Protein AF-A0A2K5YJU0-F1 (afdb_monomer)

Foldseek 3Di:
DDDDDDDPPPPPPPDDDPVVVLVVLLVLQVVLLVPQPLPDPDPVSNVVSLVSNLVSLVPDDLVCLLVSLVPDDLVSLLQLLLSLVVCVVPPDPPSVVSSVSNVVNSCVVNPVVSVVCNVPDPTGD

Structure (mmCIF, N/CA/C/O backbone):
data_AF-A0A2K5YJU0-F1
#
_entry.id   AF-A0A2K5YJU0-F1
#
loop_
_atom_site.group_PDB
_atom_site.id
_atom_site.type_symbol
_atom_site.label_atom_id
_atom_site.label_alt_id
_atom_site.label_comp_id
_atom_site.label_asym_id
_atom_site.label_entity_id
_atom_site.label_seq_id
_atom_site.pdbx_PDB_ins_code
_atom_site.Cartn_x
_atom_site.Cartn_y
_atom_site.Cartn_z
_atom_site.occupancy
_atom_site.B_iso_or_equiv
_atom_site.auth_seq_id
_atom_site.auth_comp_id
_atom_site.auth_asym_id
_atom_site.auth_atom_id
_atom_site.pdbx_PDB_model_num
ATOM 1 N N . PRO A 1 1 ? -37.685 56.345 -7.914 1.00 42.97 1 PRO A N 1
ATOM 2 C CA . PRO A 1 1 ? -38.403 55.045 -7.894 1.00 42.97 1 PRO A CA 1
ATOM 3 C C . PRO A 1 1 ? -37.484 53.935 -8.419 1.00 42.97 1 PRO A C 1
ATOM 5 O O . PRO A 1 1 ? -36.929 54.055 -9.503 1.00 42.97 1 PRO A O 1
ATOM 8 N N . SER A 1 2 ? -37.226 52.955 -7.561 1.00 41.28 2 SER A N 1
ATOM 9 C CA . SER A 1 2 ? -36.123 51.989 -7.572 1.00 41.28 2 SER A CA 1
ATOM 10 C C . SER A 1 2 ? -36.158 50.954 -8.703 1.00 41.28 2 SER A C 1
ATOM 12 O O . SER A 1 2 ? -37.169 50.282 -8.886 1.00 41.28 2 SER A O 1
ATOM 14 N N . LEU A 1 3 ? -35.014 50.738 -9.359 1.00 48.12 3 LEU A N 1
ATOM 15 C CA . LEU A 1 3 ? -34.723 49.520 -10.121 1.00 48.12 3 LEU A CA 1
ATOM 16 C C . LEU A 1 3 ? -34.148 48.469 -9.160 1.00 48.12 3 LEU A C 1
ATOM 18 O O . LEU A 1 3 ? -33.070 48.661 -8.600 1.00 48.12 3 LEU A O 1
ATOM 22 N N . SER A 1 4 ? -34.873 47.374 -8.944 1.00 52.28 4 SER A N 1
ATOM 23 C CA . SER A 1 4 ? -34.372 46.204 -8.214 1.00 52.28 4 SER A CA 1
ATOM 24 C C . SER A 1 4 ? -33.471 45.366 -9.130 1.00 52.28 4 SER A C 1
ATOM 26 O O . SER A 1 4 ? -33.920 44.987 -10.212 1.00 52.28 4 SER A O 1
ATOM 28 N N . PRO A 1 5 ? -32.234 45.022 -8.735 1.00 56.88 5 PRO A N 1
ATOM 29 C CA . PRO A 1 5 ? -31.439 44.068 -9.490 1.00 56.88 5 PRO A CA 1
ATOM 30 C C . PRO A 1 5 ? -31.869 42.634 -9.157 1.00 56.88 5 PRO A C 1
ATOM 32 O O . PRO A 1 5 ? -32.088 42.273 -7.998 1.00 56.88 5 PRO A O 1
ATOM 35 N N . TYR A 1 6 ? -31.985 41.818 -10.203 1.00 40.19 6 TYR A N 1
ATOM 36 C CA . TYR A 1 6 ? -32.174 40.374 -10.131 1.00 40.19 6 TYR A CA 1
ATOM 37 C C . TYR A 1 6 ? -31.146 39.746 -9.180 1.00 40.19 6 TYR A C 1
ATOM 39 O O . TYR A 1 6 ? -29.935 39.827 -9.388 1.00 40.19 6 TYR A O 1
ATOM 47 N N . ARG A 1 7 ? -31.647 39.088 -8.133 1.00 47.09 7 ARG A N 1
ATOM 48 C CA . ARG A 1 7 ? -30.871 38.242 -7.228 1.00 47.09 7 ARG A CA 1
ATOM 49 C C . ARG A 1 7 ? -30.421 37.010 -8.011 1.00 47.09 7 ARG A C 1
ATOM 51 O O . ARG A 1 7 ? -31.185 36.063 -8.171 1.00 47.09 7 ARG A O 1
ATOM 58 N N . GLN A 1 8 ? -29.196 37.034 -8.526 1.00 49.66 8 GLN A N 1
ATOM 59 C CA . GLN A 1 8 ? -28.579 35.863 -9.134 1.00 49.66 8 GLN A CA 1
ATOM 60 C C . GLN A 1 8 ? -28.302 34.844 -8.024 1.00 49.66 8 GLN A C 1
ATOM 62 O O . GLN A 1 8 ? -27.398 35.012 -7.205 1.00 49.66 8 GLN A O 1
ATOM 67 N N . GLY A 1 9 ? -29.154 33.822 -7.943 1.00 45.09 9 GLY A N 1
ATOM 68 C CA . GLY A 1 9 ? -28.946 32.671 -7.079 1.00 45.09 9 GLY A CA 1
ATOM 69 C C . GLY A 1 9 ? -27.685 31.944 -7.523 1.00 45.09 9 GLY A C 1
ATOM 70 O O . GLY A 1 9 ? -27.700 31.203 -8.500 1.00 45.09 9 GLY A O 1
ATOM 71 N N . SER A 1 10 ? -26.580 32.182 -6.821 1.00 47.22 10 SER A N 1
ATOM 72 C CA . SER A 1 10 ? -25.417 31.308 -6.871 1.00 47.22 10 SER A CA 1
ATOM 73 C C . SER A 1 10 ? -25.834 29.998 -6.209 1.00 47.22 10 SER A C 1
ATOM 75 O O . SER A 1 10 ? -25.856 29.892 -4.981 1.00 47.22 10 SER A O 1
ATOM 77 N N . SER A 1 11 ? -26.249 29.029 -7.026 1.00 48.44 11 SER A N 1
ATOM 78 C CA . SER A 1 11 ? -26.407 27.639 -6.611 1.00 48.44 11 SER A CA 1
ATOM 79 C C . SER A 1 11 ? -25.031 27.129 -6.197 1.00 48.44 11 SER A C 1
ATOM 81 O O . SER A 1 11 ? -24.277 26.603 -7.010 1.00 48.44 11 SER A O 1
ATOM 83 N N . ARG A 1 12 ? -24.665 27.350 -4.931 1.00 57.41 12 ARG A N 1
ATOM 84 C CA . ARG A 1 12 ? -23.613 26.575 -4.283 1.00 57.41 12 ARG A CA 1
ATOM 85 C C . ARG A 1 12 ? -24.123 25.145 -4.260 1.00 57.41 12 ARG A C 1
ATOM 87 O O . ARG A 1 12 ? -25.052 24.840 -3.516 1.00 57.41 12 ARG A O 1
ATOM 94 N N . GLU A 1 13 ? -23.563 24.318 -5.132 1.00 58.22 13 GLU A N 1
ATOM 95 C CA . GLU A 1 13 ? -23.724 22.872 -5.073 1.00 58.22 13 GLU A CA 1
ATOM 96 C C . GLU A 1 13 ? -23.477 22.440 -3.616 1.00 58.22 13 GLU A C 1
ATOM 98 O O . GLU A 1 13 ? -22.488 22.890 -3.016 1.00 58.22 13 GLU A O 1
ATOM 103 N N . PRO A 1 14 ? -24.410 21.706 -2.981 1.00 62.03 14 PRO A N 1
ATOM 104 C CA . PRO A 1 14 ? -24.233 21.310 -1.595 1.00 62.03 14 PRO A CA 1
ATOM 105 C C . PRO A 1 14 ? -22.938 20.505 -1.493 1.00 62.03 14 PRO A C 1
ATOM 107 O O . PRO A 1 14 ? -22.686 19.621 -2.308 1.00 62.03 14 PRO A O 1
ATOM 110 N N . ALA A 1 15 ? -22.093 20.846 -0.517 1.00 63.97 15 ALA A N 1
ATOM 111 C CA . ALA A 1 15 ? -20.877 20.085 -0.271 1.00 63.97 15 ALA A CA 1
ATOM 112 C C . ALA A 1 15 ? -21.256 18.605 -0.064 1.00 63.97 15 ALA A C 1
ATOM 114 O O . ALA A 1 15 ? -22.246 18.345 0.631 1.00 63.97 15 ALA A O 1
ATOM 115 N N . PRO A 1 16 ? -20.507 17.659 -0.656 1.00 66.06 16 PRO A N 1
ATOM 116 C CA . PRO A 1 16 ? -20.863 16.247 -0.629 1.00 66.06 16 PRO A CA 1
ATOM 117 C C . PRO A 1 16 ? -21.053 15.762 0.808 1.00 66.06 16 PRO A C 1
ATOM 119 O O . PRO A 1 16 ? -20.299 16.133 1.718 1.00 66.06 16 PRO A O 1
ATOM 122 N N . GLY A 1 17 ? -22.073 14.932 1.015 1.00 69.81 17 GLY A N 1
ATOM 123 C CA . GLY A 1 17 ? -22.374 14.373 2.326 1.00 69.81 17 GLY A CA 1
ATOM 124 C C . GLY A 1 17 ? -21.248 13.451 2.826 1.00 69.81 17 GLY A C 1
ATOM 125 O O . GLY A 1 17 ? -20.457 12.938 2.031 1.00 69.81 17 GLY A O 1
ATOM 126 N N . PRO A 1 18 ? -21.178 13.150 4.137 1.00 61.75 18 PRO A N 1
ATOM 127 C CA . PRO A 1 18 ? -20.114 12.314 4.709 1.00 61.75 18 PRO A CA 1
ATOM 128 C C . PRO A 1 18 ? -19.959 10.932 4.049 1.00 61.75 18 PRO A C 1
ATOM 130 O O . PRO A 1 18 ? -18.855 10.396 3.985 1.00 61.75 18 PRO A O 1
ATOM 133 N N . VAL A 1 19 ? -21.059 10.357 3.553 1.00 61.53 19 VAL A N 1
ATOM 134 C CA . VAL A 1 19 ? -21.091 9.063 2.849 1.00 61.53 19 VAL A CA 1
ATOM 135 C C . VAL A 1 19 ? -20.569 9.151 1.413 1.00 61.53 19 VAL A C 1
ATOM 137 O O . VAL A 1 19 ? -19.891 8.229 0.964 1.00 61.53 19 VAL A O 1
ATOM 140 N N . GLU A 1 20 ? -20.825 10.256 0.713 1.00 64.62 20 GLU A N 1
ATOM 141 C CA . GLU A 1 20 ? -20.338 10.493 -0.654 1.00 64.62 20 GLU A CA 1
ATOM 142 C C . GLU A 1 20 ? -18.829 10.753 -0.640 1.00 64.62 20 GLU A C 1
ATOM 144 O O . GLU A 1 20 ? -18.073 10.068 -1.329 1.00 64.62 20 GLU A O 1
ATOM 149 N N . ALA A 1 21 ? -18.373 11.622 0.270 1.00 65.00 21 ALA A N 1
ATOM 150 C CA . ALA A 1 21 ? -16.952 11.901 0.473 1.00 65.00 21 ALA A CA 1
ATOM 151 C C . ALA A 1 21 ? -16.144 10.633 0.827 1.00 65.00 21 ALA A C 1
ATOM 153 O O . ALA A 1 21 ? -14.992 10.474 0.417 1.00 65.00 21 ALA A O 1
ATOM 154 N N . ARG A 1 22 ? -16.761 9.698 1.560 1.00 64.81 22 ARG A N 1
ATOM 155 C CA . ARG A 1 22 ? -16.170 8.397 1.898 1.00 64.81 22 ARG A CA 1
ATOM 156 C C . ARG A 1 22 ? -16.037 7.478 0.683 1.00 64.81 22 ARG A C 1
ATOM 158 O O . ARG A 1 22 ? -14.996 6.844 0.505 1.00 64.81 22 ARG A O 1
ATOM 165 N N . GLY A 1 23 ? -17.073 7.413 -0.155 1.00 75.88 23 GLY A N 1
ATOM 166 C CA . GLY A 1 23 ? -17.036 6.664 -1.413 1.00 75.88 23 GLY A CA 1
ATOM 167 C C . GLY A 1 23 ? -15.941 7.176 -2.349 1.00 75.88 23 GLY A C 1
ATOM 168 O O . GLY A 1 23 ? -15.216 6.381 -2.952 1.00 75.88 23 GLY A O 1
ATOM 169 N N . ASP A 1 24 ? -15.751 8.491 -2.401 1.00 85.25 24 ASP A N 1
ATOM 170 C CA . ASP A 1 24 ? -14.726 9.115 -3.235 1.00 85.25 24 ASP A CA 1
ATOM 171 C C . ASP A 1 24 ? -13.303 8.822 -2.753 1.00 85.25 24 ASP A C 1
ATOM 173 O O . ASP A 1 24 ? -12.423 8.548 -3.574 1.00 85.25 24 ASP A O 1
ATOM 177 N N . MET A 1 25 ? -13.075 8.779 -1.436 1.00 89.88 25 MET A N 1
ATOM 178 C CA . MET A 1 25 ? -11.761 8.446 -0.876 1.00 89.88 25 MET A CA 1
ATOM 179 C C . MET A 1 25 ? -11.342 7.001 -1.198 1.00 89.88 25 MET A C 1
ATOM 181 O O . MET A 1 25 ? -10.212 6.755 -1.631 1.00 89.88 25 MET A O 1
ATOM 185 N N . LEU A 1 26 ? -12.262 6.039 -1.069 1.00 92.38 26 LEU A N 1
ATOM 186 C CA . LEU A 1 26 ? -11.991 4.640 -1.416 1.00 92.38 26 LEU A CA 1
ATOM 187 C C . LEU A 1 26 ? -11.745 4.465 -2.925 1.00 92.38 26 LEU A C 1
ATOM 189 O O . LEU A 1 26 ? -10.852 3.721 -3.339 1.00 92.38 26 LEU A O 1
ATOM 193 N N . ARG A 1 27 ? -12.481 5.195 -3.770 1.00 92.69 27 ARG A N 1
ATOM 194 C CA . ARG A 1 27 ? -12.245 5.212 -5.224 1.00 92.69 27 ARG A CA 1
ATOM 195 C C . ARG A 1 27 ? -10.882 5.808 -5.569 1.00 92.69 27 ARG A C 1
ATOM 197 O O . ARG A 1 27 ? -10.176 5.241 -6.404 1.00 92.69 27 ARG A O 1
ATOM 204 N N . ALA A 1 28 ? -10.494 6.904 -4.917 1.00 92.94 28 ALA A N 1
ATOM 205 C CA . ALA A 1 28 ? -9.181 7.521 -5.092 1.00 92.94 28 ALA A CA 1
ATOM 206 C C . ALA A 1 28 ? -8.052 6.556 -4.705 1.00 92.94 28 ALA A C 1
ATOM 208 O O . ALA A 1 28 ? -7.067 6.444 -5.434 1.00 92.94 28 ALA A O 1
ATOM 209 N N . PHE A 1 29 ? -8.226 5.800 -3.619 1.00 95.62 29 PHE A N 1
ATOM 210 C CA . PHE A 1 29 ? -7.299 4.750 -3.198 1.00 95.62 29 PHE A CA 1
ATOM 211 C C . PHE A 1 29 ? -7.116 3.659 -4.256 1.00 95.62 29 PHE A C 1
ATOM 213 O O . PHE A 1 29 ? -5.988 3.402 -4.690 1.00 95.62 29 PHE A O 1
ATOM 220 N N . HIS A 1 30 ? -8.210 3.078 -4.753 1.00 94.88 30 HIS A N 1
ATOM 221 C CA . HIS A 1 30 ? -8.130 2.073 -5.816 1.00 94.88 30 HIS A CA 1
ATOM 222 C C . HIS A 1 30 ? -7.512 2.633 -7.105 1.00 94.88 30 HIS A C 1
ATOM 224 O O . HIS A 1 30 ? -6.695 1.964 -7.742 1.00 94.88 30 HIS A O 1
ATOM 230 N N . ALA A 1 31 ? -7.859 3.864 -7.486 1.00 93.75 31 ALA A N 1
ATOM 231 C CA . ALA A 1 31 ? -7.304 4.513 -8.670 1.00 93.75 31 ALA A CA 1
ATOM 232 C C . ALA A 1 31 ? -5.798 4.791 -8.533 1.00 93.75 31 ALA A C 1
ATOM 234 O O . ALA A 1 31 ? -5.051 4.600 -9.496 1.00 93.75 31 ALA A O 1
ATOM 235 N N . ALA A 1 32 ? -5.342 5.207 -7.348 1.00 93.69 32 ALA A N 1
ATOM 236 C CA . ALA A 1 32 ? -3.935 5.484 -7.081 1.00 93.69 32 ALA A CA 1
ATOM 237 C C . ALA A 1 32 ? -3.076 4.213 -7.181 1.00 93.69 32 ALA A C 1
ATOM 239 O O . ALA A 1 32 ? -2.007 4.243 -7.790 1.00 93.69 32 ALA A O 1
ATOM 240 N N . LEU A 1 33 ? -3.566 3.082 -6.657 1.00 93.56 33 LEU A N 1
ATOM 241 C CA . LEU A 1 33 ? -2.855 1.803 -6.740 1.00 93.56 33 LEU A CA 1
ATOM 242 C C . LEU A 1 33 ? -2.897 1.196 -8.152 1.00 93.56 33 LEU A C 1
ATOM 244 O O . LEU A 1 33 ? -1.869 0.739 -8.652 1.00 93.56 33 LEU A O 1
ATOM 248 N N . ARG A 1 34 ? -4.045 1.231 -8.842 1.00 89.38 34 ARG A N 1
ATOM 249 C CA . ARG A 1 34 ? -4.194 0.637 -10.187 1.00 89.38 34 ARG A CA 1
ATOM 250 C C . ARG A 1 34 ? -3.278 1.280 -11.234 1.00 89.38 34 ARG A C 1
ATOM 252 O O . ARG A 1 34 ? -2.810 0.591 -12.135 1.00 89.38 34 ARG A O 1
ATOM 259 N N . ASN A 1 35 ? -3.012 2.578 -11.110 1.00 80.50 35 ASN A N 1
ATOM 260 C CA . ASN A 1 35 ? -2.190 3.335 -12.057 1.00 80.50 35 ASN A CA 1
ATOM 261 C C . ASN A 1 35 ? -0.693 3.361 -11.683 1.00 80.50 35 ASN A C 1
ATOM 263 O O . ASN A 1 35 ? 0.053 4.214 -12.168 1.00 80.50 35 ASN A O 1
ATOM 267 N N . SER A 1 36 ? -0.241 2.448 -10.816 1.00 85.56 36 SER A N 1
ATOM 268 C CA . SER A 1 36 ? 1.149 2.400 -10.361 1.00 85.56 36 SER A CA 1
ATOM 269 C C . SER A 1 36 ? 2.133 2.093 -11.507 1.00 85.56 36 SER A C 1
ATOM 271 O O . SER A 1 36 ? 2.007 1.068 -12.185 1.00 85.56 36 SER A O 1
ATOM 273 N N . PRO A 1 37 ? 3.166 2.928 -11.726 1.00 86.69 37 PRO A N 1
ATOM 274 C CA . PRO A 1 37 ? 4.079 2.794 -12.855 1.00 86.69 37 PRO A CA 1
ATOM 275 C C . PRO A 1 37 ? 5.234 1.811 -12.569 1.00 86.69 37 PRO A C 1
ATOM 277 O O . PRO A 1 37 ? 6.406 2.141 -12.747 1.00 86.69 37 PRO A O 1
ATOM 280 N N . VAL A 1 38 ? 4.939 0.571 -12.166 1.00 80.88 38 VAL A N 1
ATOM 281 C CA . VAL A 1 38 ? 5.962 -0.444 -11.805 1.00 80.88 38 VAL A CA 1
ATOM 282 C C . VAL A 1 38 ? 6.940 -0.805 -12.935 1.00 80.88 38 VAL A C 1
ATOM 284 O O . VAL A 1 38 ? 8.058 -1.247 -12.671 1.00 80.88 38 VAL A O 1
ATOM 287 N N . ASN A 1 39 ? 6.558 -0.592 -14.198 1.00 84.00 39 ASN A N 1
ATOM 288 C CA . ASN A 1 39 ? 7.373 -0.951 -15.365 1.00 84.00 39 ASN A CA 1
ATOM 289 C C . ASN A 1 39 ? 8.149 0.221 -15.987 1.00 84.00 39 ASN A C 1
ATOM 291 O O . ASN A 1 39 ? 8.943 -0.006 -16.901 1.00 84.00 39 ASN A O 1
ATOM 295 N N . THR A 1 40 ? 7.958 1.459 -15.516 1.00 87.56 40 THR A N 1
ATOM 296 C CA . THR A 1 40 ? 8.703 2.602 -16.061 1.00 87.56 40 THR A CA 1
ATOM 297 C C . THR A 1 40 ? 10.106 2.696 -15.465 1.00 87.56 40 THR A C 1
ATOM 299 O O . THR A 1 40 ? 10.324 2.395 -14.291 1.00 87.56 40 THR A O 1
ATOM 302 N N . LYS A 1 41 ? 11.066 3.166 -16.268 1.00 87.88 41 LYS A N 1
ATOM 303 C CA . LYS A 1 41 ? 12.391 3.597 -15.788 1.00 87.88 41 LYS A CA 1
ATOM 304 C C . LYS A 1 41 ? 12.423 5.088 -15.429 1.00 87.88 41 LYS A C 1
ATOM 306 O O . LYS A 1 41 ? 13.417 5.559 -14.892 1.00 87.88 41 LYS A O 1
ATOM 311 N N . ASN A 1 42 ? 11.360 5.834 -15.736 1.00 92.56 42 ASN A N 1
ATOM 312 C CA . ASN A 1 42 ? 11.297 7.266 -15.471 1.00 92.56 42 ASN A CA 1
ATOM 313 C C . ASN A 1 42 ? 11.063 7.529 -13.975 1.00 92.56 42 ASN A C 1
ATOM 315 O O . ASN A 1 42 ? 9.963 7.318 -13.460 1.00 92.56 42 ASN A O 1
ATOM 319 N N . GLN A 1 43 ? 12.099 8.025 -13.300 1.00 90.88 43 GLN A N 1
ATOM 320 C CA . GLN A 1 43 ? 12.072 8.296 -11.866 1.00 90.88 43 GLN A CA 1
ATOM 321 C C . GLN A 1 43 ? 11.044 9.372 -11.483 1.00 90.88 43 GLN A C 1
ATOM 323 O O . GLN A 1 43 ? 10.330 9.202 -10.500 1.00 90.88 43 GLN A O 1
ATOM 328 N N . ALA A 1 44 ? 10.879 10.420 -12.295 1.00 93.06 44 ALA A N 1
ATOM 329 C CA . ALA A 1 44 ? 9.920 11.491 -12.017 1.00 93.06 44 ALA A CA 1
ATOM 330 C C . ALA A 1 44 ? 8.463 10.991 -12.039 1.00 93.06 44 ALA A C 1
ATOM 332 O O . ALA A 1 44 ? 7.619 11.461 -11.276 1.00 93.06 44 ALA A O 1
ATOM 333 N N . VAL A 1 45 ? 8.154 10.008 -12.893 1.00 92.44 45 VAL A N 1
ATOM 334 C CA . VAL A 1 45 ? 6.821 9.384 -12.941 1.00 92.44 45 VAL A CA 1
ATOM 335 C C . VAL A 1 45 ? 6.571 8.535 -11.692 1.00 92.44 45 VAL A C 1
ATOM 337 O O . VAL A 1 45 ? 5.476 8.594 -11.131 1.00 92.44 45 VAL A O 1
ATOM 340 N N . LYS A 1 46 ? 7.584 7.796 -11.223 1.00 91.38 46 LYS A N 1
ATOM 341 C CA . LYS A 1 46 ? 7.510 7.033 -9.969 1.00 91.38 46 LYS A CA 1
ATOM 342 C C . LYS A 1 46 ? 7.291 7.941 -8.768 1.00 91.38 46 LYS A C 1
ATOM 344 O O . LYS A 1 46 ? 6.358 7.720 -8.006 1.00 91.38 46 LYS A O 1
ATOM 349 N N . GLU A 1 47 ? 8.082 9.002 -8.647 1.00 92.00 47 GLU A N 1
ATOM 350 C CA . GLU A 1 47 ? 7.968 9.971 -7.552 1.00 92.00 47 GLU A CA 1
ATOM 351 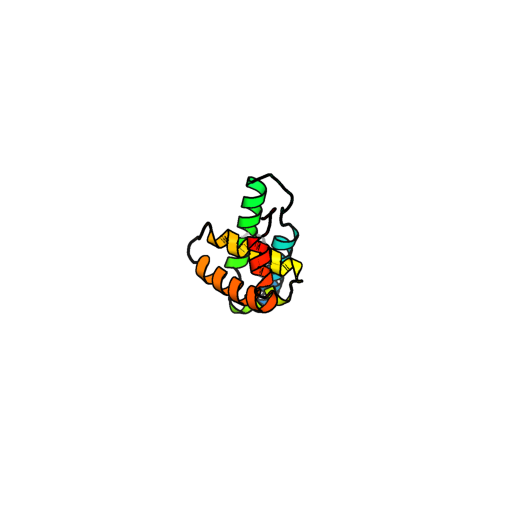C C . GLU A 1 47 ? 6.601 10.654 -7.529 1.00 92.00 47 GLU A C 1
ATOM 353 O O . GLU A 1 47 ? 5.990 10.787 -6.468 1.00 92.00 47 GLU A O 1
ATOM 358 N N . ARG A 1 48 ? 6.059 11.014 -8.699 1.00 91.69 48 ARG A N 1
ATOM 359 C CA . ARG A 1 48 ? 4.703 11.566 -8.790 1.00 91.69 48 ARG A CA 1
ATOM 360 C C . ARG A 1 48 ? 3.651 10.564 -8.312 1.00 91.69 48 ARG A C 1
ATOM 362 O O . ARG A 1 48 ? 2.771 10.939 -7.542 1.00 91.69 48 ARG A O 1
ATOM 369 N N . ALA A 1 49 ? 3.739 9.305 -8.742 1.00 92.00 49 ALA A N 1
ATOM 370 C CA . ALA A 1 49 ? 2.810 8.263 -8.309 1.00 92.00 49 ALA A CA 1
ATOM 371 C C . ALA A 1 49 ? 2.912 8.000 -6.798 1.00 92.00 49 ALA A C 1
ATOM 373 O O . ALA A 1 49 ? 1.889 7.899 -6.126 1.00 92.00 49 ALA A O 1
ATOM 374 N N . GLN A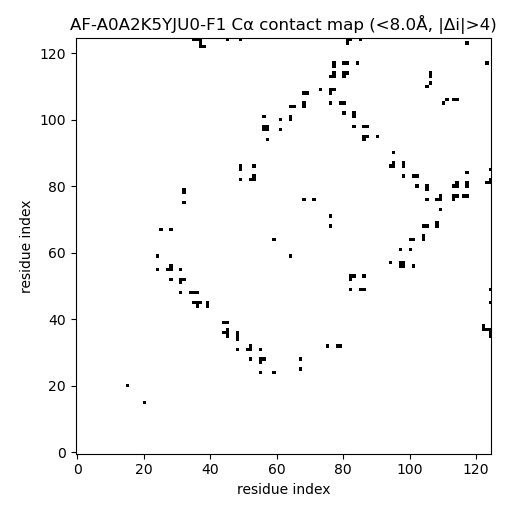 1 50 ? 4.131 7.961 -6.254 1.00 92.31 50 GLN A N 1
ATOM 375 C CA . GLN A 1 50 ? 4.381 7.846 -4.816 1.00 92.31 50 GLN A CA 1
ATOM 376 C C . GLN A 1 50 ? 3.732 8.997 -4.044 1.00 92.31 50 GLN A C 1
ATOM 378 O O . GLN A 1 50 ? 3.027 8.744 -3.071 1.00 92.31 50 GLN A O 1
ATOM 383 N N . GLY A 1 51 ? 3.898 10.240 -4.507 1.00 92.44 51 GLY A N 1
ATOM 384 C CA . GLY A 1 51 ? 3.275 11.408 -3.883 1.00 92.44 51 GLY A CA 1
ATOM 385 C C . GLY A 1 51 ? 1.746 11.336 -3.874 1.00 92.44 51 GLY A C 1
ATOM 386 O O . GLY A 1 51 ? 1.121 11.660 -2.866 1.00 92.44 51 GLY A O 1
ATOM 387 N N . VAL A 1 52 ? 1.135 10.859 -4.964 1.00 93.62 52 VAL A N 1
ATOM 388 C CA . VAL A 1 52 ? -0.322 10.658 -5.034 1.00 93.62 52 VAL A CA 1
ATOM 389 C C . VAL A 1 52 ? -0.777 9.578 -4.05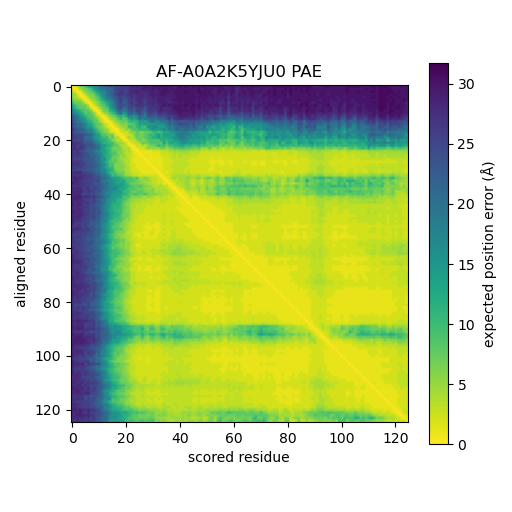5 1.00 93.62 52 VAL A C 1
ATOM 391 O O . VAL A 1 52 ? -1.699 9.827 -3.281 1.00 93.62 52 VAL A O 1
ATOM 394 N N . VAL A 1 53 ? -0.131 8.407 -4.051 1.00 94.50 53 VAL A N 1
ATOM 395 C CA . VAL A 1 53 ? -0.500 7.308 -3.145 1.00 94.50 53 VAL A CA 1
ATOM 396 C C . VAL A 1 53 ? -0.333 7.739 -1.693 1.00 94.50 53 VAL A C 1
ATOM 398 O O . VAL A 1 53 ? -1.278 7.609 -0.923 1.00 94.50 53 VAL A O 1
ATOM 401 N N . LEU A 1 54 ? 0.812 8.317 -1.325 1.00 93.69 54 LEU A N 1
ATOM 402 C CA . LEU A 1 54 ? 1.071 8.741 0.049 1.00 93.69 54 LEU A CA 1
ATOM 403 C C . LEU A 1 54 ? 0.056 9.793 0.506 1.00 93.69 54 LEU A C 1
ATOM 405 O O . LEU A 1 54 ? -0.507 9.649 1.586 1.00 93.69 54 LEU A O 1
ATOM 409 N N . LYS A 1 55 ? -0.264 10.777 -0.345 1.00 92.81 55 LYS A N 1
ATOM 410 C CA . LYS A 1 55 ? -1.317 11.760 -0.059 1.00 92.81 55 LYS A CA 1
ATOM 411 C C . LYS A 1 55 ? -2.663 11.089 0.202 1.00 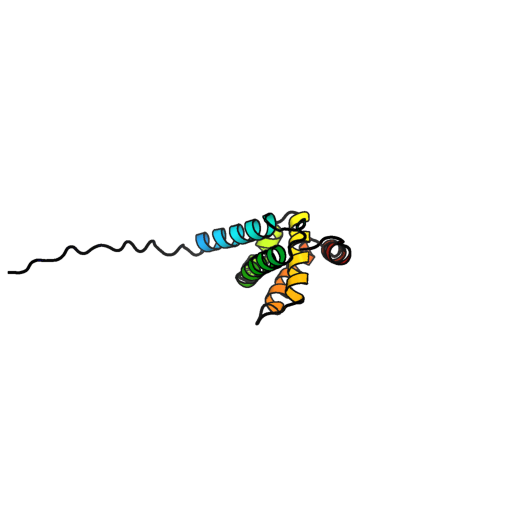92.81 55 LYS A C 1
ATOM 413 O O . LYS A 1 55 ? -3.386 11.527 1.091 1.00 92.81 55 LYS A O 1
ATOM 418 N N . VAL A 1 56 ? -3.026 10.061 -0.563 1.00 94.56 56 VAL A N 1
ATOM 419 C CA . VAL A 1 56 ? -4.261 9.315 -0.302 1.00 94.56 56 VAL A CA 1
ATOM 420 C C . VAL A 1 56 ? -4.169 8.619 1.056 1.00 94.56 56 VAL A C 1
ATOM 422 O O . VAL A 1 56 ? -5.024 8.866 1.898 1.00 94.56 56 VAL A O 1
ATOM 425 N N . LEU A 1 57 ? -3.107 7.848 1.319 1.00 94.94 57 LEU A N 1
ATOM 426 C CA . LEU A 1 57 ? -2.936 7.108 2.578 1.00 94.94 57 LEU A CA 1
ATOM 427 C C . LEU A 1 57 ? -2.998 8.012 3.819 1.00 94.94 57 LEU A C 1
ATOM 429 O O . LEU A 1 57 ? -3.609 7.630 4.815 1.00 94.94 57 LEU A O 1
ATOM 433 N N . THR A 1 58 ? -2.406 9.208 3.769 1.00 93.38 58 THR A N 1
ATOM 434 C CA . THR A 1 58 ? -2.409 10.142 4.906 1.00 93.38 58 THR A CA 1
ATOM 435 C C . THR A 1 58 ? -3.738 10.871 5.112 1.00 93.38 58 THR A C 1
ATOM 437 O O . THR A 1 58 ? -3.941 11.441 6.177 1.00 93.38 58 THR A O 1
ATOM 440 N N . ASN A 1 59 ? -4.636 10.882 4.119 1.00 92.69 59 ASN A N 1
ATOM 441 C CA . ASN A 1 59 ? -5.967 11.498 4.234 1.00 92.69 59 ASN A CA 1
ATOM 442 C C . ASN A 1 59 ? -7.054 10.518 4.705 1.00 92.69 59 ASN A C 1
ATOM 444 O O . ASN A 1 59 ? -8.184 10.938 4.957 1.00 92.69 59 ASN A O 1
ATOM 448 N N . PHE A 1 60 ? -6.741 9.227 4.828 1.00 93.62 60 PHE A N 1
ATOM 449 C CA . PHE A 1 60 ? -7.670 8.257 5.400 1.00 93.62 60 PHE A CA 1
ATOM 450 C C . PHE A 1 60 ? -7.830 8.460 6.903 1.00 93.62 60 PHE A C 1
ATOM 452 O O . PHE A 1 60 ? -6.862 8.686 7.631 1.00 93.62 60 PHE A O 1
ATOM 459 N N . LYS A 1 61 ? -9.058 8.277 7.390 1.00 92.31 61 LYS A N 1
ATOM 460 C CA . LYS A 1 61 ? -9.300 8.111 8.824 1.00 92.31 61 LYS A CA 1
ATOM 461 C C . LYS A 1 61 ? -8.840 6.721 9.245 1.00 92.31 61 LYS A C 1
ATOM 463 O O . LYS A 1 61 ? -9.109 5.748 8.541 1.00 92.31 61 LYS A O 1
ATOM 468 N N . SER A 1 62 ? -8.246 6.597 10.431 1.00 92.81 62 SER A N 1
ATOM 469 C CA . SER A 1 62 ? -7.782 5.302 10.953 1.00 92.81 62 SER A CA 1
ATOM 470 C C . SER A 1 62 ? -8.886 4.235 10.981 1.00 92.81 62 SER A C 1
ATOM 472 O O . SER A 1 62 ? -8.613 3.070 10.715 1.00 92.81 62 SER A O 1
ATOM 474 N N . SER A 1 63 ? -10.144 4.631 11.218 1.00 93.50 63 SER A N 1
ATOM 475 C CA . SER A 1 63 ? -11.312 3.736 11.219 1.00 93.50 63 SER A CA 1
ATOM 476 C C . SER A 1 63 ? -11.698 3.184 9.839 1.00 93.50 63 SER A C 1
ATOM 478 O O . SER A 1 63 ? -12.531 2.290 9.753 1.00 93.50 63 SER A O 1
ATOM 480 N N . GLU A 1 64 ? -11.149 3.728 8.753 1.00 93.94 64 GLU A N 1
ATOM 481 C CA . GLU A 1 64 ? -11.479 3.344 7.372 1.00 93.94 64 GLU A CA 1
ATOM 482 C C . GLU A 1 64 ? -10.371 2.516 6.710 1.00 93.94 64 GLU A C 1
ATOM 484 O O . GLU A 1 64 ? -10.618 1.865 5.694 1.00 93.94 64 GLU A O 1
ATOM 489 N N . ILE A 1 65 ? -9.170 2.505 7.302 1.00 96.69 65 ILE A N 1
ATOM 490 C CA . ILE A 1 65 ? -7.992 1.801 6.781 1.00 96.69 65 ILE A CA 1
ATOM 491 C C . ILE A 1 65 ? -8.278 0.308 6.621 1.00 96.69 65 ILE A C 1
ATOM 493 O O . ILE A 1 65 ? -8.011 -0.262 5.567 1.00 96.69 65 ILE A O 1
ATOM 497 N N . GLU A 1 66 ? -8.843 -0.332 7.645 1.00 96.19 66 GLU A N 1
ATOM 498 C CA . GLU A 1 66 ? -9.083 -1.776 7.629 1.00 96.19 66 GLU A CA 1
ATOM 499 C C . GLU A 1 66 ? -9.992 -2.195 6.467 1.00 96.19 66 GLU A C 1
ATOM 501 O O . GLU A 1 66 ? -9.639 -3.093 5.702 1.00 96.19 66 GLU A O 1
ATOM 506 N N . GLN A 1 67 ? -11.113 -1.493 6.27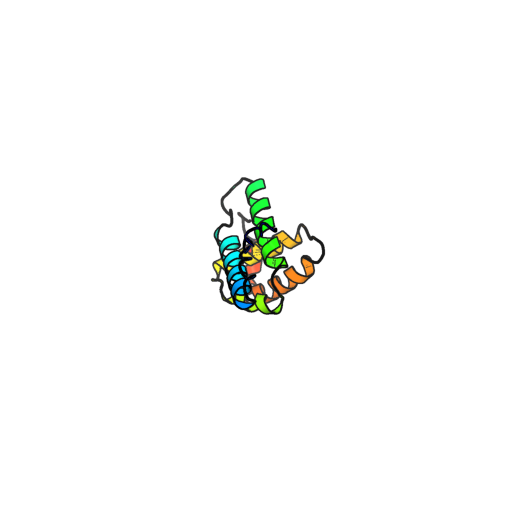1 1.00 95.38 67 GLN A N 1
ATOM 507 C CA . GLN A 1 67 ? -12.024 -1.777 5.164 1.00 95.38 67 GLN A CA 1
ATOM 508 C C . GLN A 1 67 ? -11.354 -1.554 3.799 1.00 95.38 67 GLN A C 1
ATOM 510 O O . GLN A 1 67 ? -11.583 -2.331 2.873 1.00 95.38 67 GLN A O 1
ATOM 515 N N . ALA A 1 68 ? -10.524 -0.516 3.664 1.00 97.00 68 ALA A N 1
ATOM 516 C CA . ALA A 1 68 ? -9.814 -0.237 2.418 1.00 97.00 68 ALA A CA 1
ATOM 517 C C . ALA A 1 68 ? -8.767 -1.306 2.082 1.00 97.00 68 ALA A C 1
ATOM 519 O O . ALA A 1 68 ? -8.590 -1.656 0.920 1.00 97.00 68 ALA A O 1
ATOM 520 N N . VAL A 1 69 ? -8.081 -1.863 3.082 1.00 97.94 69 VAL A N 1
ATOM 521 C CA . VAL A 1 69 ? -7.152 -2.978 2.850 1.00 97.94 69 VAL A CA 1
ATOM 522 C C . VAL A 1 69 ? -7.917 -4.249 2.471 1.00 97.94 69 VAL A C 1
ATOM 524 O O . VAL A 1 69 ? -7.506 -4.951 1.550 1.00 97.94 69 VAL A O 1
ATOM 527 N N . GLN A 1 70 ? -9.045 -4.529 3.131 1.00 96.75 70 GLN A N 1
ATOM 528 C CA . GLN A 1 70 ? -9.879 -5.703 2.839 1.00 96.75 70 GLN A CA 1
ATOM 529 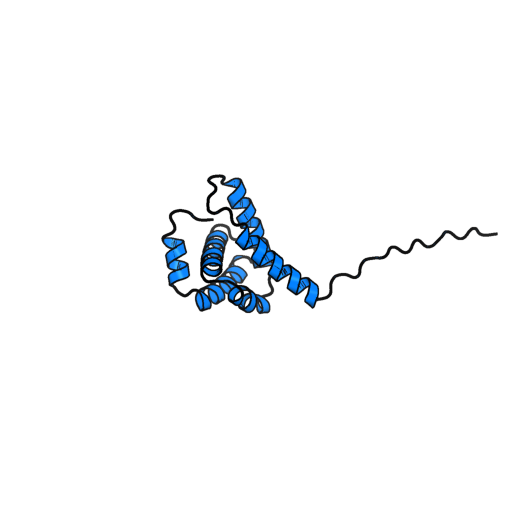C C . GLN A 1 70 ? -10.528 -5.663 1.445 1.00 96.75 70 GLN A C 1
ATOM 531 O O . GLN A 1 70 ? -10.892 -6.714 0.921 1.00 96.75 70 GLN A O 1
ATOM 536 N N . SER A 1 71 ? -10.664 -4.486 0.823 1.00 96.38 71 SER A N 1
ATOM 537 C CA . SER A 1 71 ? -11.186 -4.367 -0.545 1.00 96.38 71 SER A CA 1
ATOM 538 C C . SER A 1 71 ? -10.151 -4.675 -1.635 1.00 96.38 71 SER A C 1
ATOM 540 O O . SER A 1 71 ? -10.500 -4.689 -2.819 1.00 96.38 71 SER A O 1
ATOM 542 N N . LEU A 1 72 ? -8.884 -4.907 -1.274 1.00 97.00 72 LEU A N 1
ATOM 543 C CA . LEU A 1 72 ? -7.821 -5.254 -2.214 1.00 97.00 72 LEU A CA 1
ATOM 544 C C . LEU A 1 72 ? -7.720 -6.764 -2.439 1.00 97.00 72 LEU A C 1
ATOM 546 O O . LEU A 1 72 ? -7.924 -7.576 -1.539 1.00 97.00 72 LEU A O 1
ATOM 550 N N . ASP A 1 73 ? -7.310 -7.140 -3.648 1.00 96.06 73 ASP A N 1
ATOM 551 C CA . ASP A 1 73 ? -6.827 -8.487 -3.921 1.00 96.06 73 ASP A CA 1
ATOM 552 C C . ASP A 1 73 ? -5.387 -8.668 -3.401 1.00 96.06 73 ASP A C 1
ATOM 554 O O . ASP A 1 73 ? -4.717 -7.723 -2.973 1.00 96.06 73 ASP A O 1
ATOM 558 N N . ARG A 1 74 ? -4.868 -9.900 -3.467 1.00 95.00 74 ARG A N 1
ATOM 559 C CA . ARG A 1 74 ? -3.508 -10.216 -2.987 1.00 95.00 74 ARG A CA 1
ATOM 560 C C . ARG A 1 74 ? -2.433 -9.343 -3.644 1.00 95.00 74 ARG A C 1
ATOM 562 O O . ARG A 1 74 ? -1.515 -8.891 -2.964 1.00 95.00 74 ARG A O 1
ATOM 569 N N . ASN A 1 75 ? -2.563 -9.078 -4.946 1.00 94.19 75 ASN A N 1
ATOM 570 C CA . ASN A 1 75 ? -1.611 -8.240 -5.676 1.00 94.19 75 ASN A CA 1
ATOM 571 C C . ASN A 1 75 ? -1.693 -6.775 -5.229 1.00 94.19 75 ASN A C 1
ATOM 573 O O . ASN A 1 75 ? -0.662 -6.112 -5.104 1.00 94.19 75 ASN A O 1
ATOM 577 N N . GLY A 1 76 ? -2.902 -6.277 -4.967 1.00 96.44 76 GLY A N 1
ATOM 578 C CA . GLY A 1 76 ? -3.139 -4.948 -4.420 1.00 96.44 76 GLY A CA 1
ATOM 579 C C . GLY A 1 76 ? -2.501 -4.765 -3.047 1.00 96.44 76 GLY A C 1
ATOM 580 O O . GLY A 1 76 ? -1.826 -3.760 -2.832 1.00 96.44 76 GLY A O 1
ATOM 581 N N . VAL A 1 77 ? -2.633 -5.742 -2.143 1.00 98.00 77 VAL A N 1
ATOM 582 C CA . VAL A 1 77 ? -1.992 -5.692 -0.813 1.00 98.00 77 VAL A CA 1
ATOM 583 C C . VAL A 1 77 ? -0.466 -5.678 -0.934 1.00 98.00 77 VAL A C 1
ATOM 585 O O . VAL A 1 77 ? 0.202 -4.878 -0.279 1.00 98.00 77 VAL A O 1
ATOM 588 N N . ASP A 1 78 ? 0.102 -6.489 -1.827 1.00 96.69 78 ASP A N 1
ATOM 589 C CA . ASP A 1 78 ? 1.546 -6.482 -2.089 1.00 96.69 78 ASP A CA 1
ATOM 590 C C . ASP A 1 78 ? 2.043 -5.160 -2.684 1.00 96.69 78 ASP A C 1
ATOM 592 O O . ASP A 1 78 ? 3.195 -4.769 -2.478 1.00 96.69 78 ASP A O 1
ATOM 596 N N . LEU A 1 79 ? 1.217 -4.493 -3.489 1.00 96.62 79 LEU A N 1
ATOM 597 C CA . LEU A 1 79 ? 1.534 -3.187 -4.055 1.00 96.62 79 LEU A CA 1
ATOM 598 C C . LEU A 1 79 ? 1.431 -2.084 -2.999 1.00 96.62 79 LEU A C 1
ATOM 600 O O . LEU A 1 79 ? 2.321 -1.238 -2.916 1.00 96.62 79 LEU A O 1
ATOM 604 N N . LEU A 1 80 ? 0.393 -2.130 -2.165 1.00 97.81 80 LEU A N 1
ATOM 605 C CA . LEU A 1 80 ? 0.235 -1.246 -1.017 1.00 97.81 80 LEU A CA 1
ATOM 606 C C . LEU A 1 80 ? 1.448 -1.355 -0.085 1.00 97.81 80 LEU A C 1
ATOM 608 O O . LEU A 1 80 ? 2.028 -0.332 0.274 1.00 97.81 80 LEU A O 1
ATOM 612 N N . MET A 1 81 ? 1.896 -2.575 0.226 1.00 98.25 81 MET A N 1
ATOM 613 C CA . MET A 1 81 ? 3.069 -2.792 1.076 1.00 98.25 81 MET A CA 1
ATOM 614 C C . MET A 1 81 ? 4.339 -2.155 0.484 1.00 98.25 81 MET A C 1
ATOM 616 O O . MET A 1 81 ? 5.097 -1.517 1.212 1.00 98.25 81 MET A O 1
ATOM 620 N N . LYS A 1 82 ? 4.546 -2.219 -0.843 1.00 96.75 82 LYS A N 1
ATOM 621 C CA . LYS A 1 82 ? 5.667 -1.510 -1.499 1.00 96.75 82 LYS A CA 1
ATOM 622 C C . LYS A 1 82 ? 5.594 0.003 -1.282 1.00 96.75 82 LYS A C 1
ATOM 624 O O . LYS A 1 82 ? 6.612 0.621 -0.981 1.00 96.75 82 LYS A O 1
ATOM 629 N N . TYR A 1 83 ? 4.408 0.598 -1.417 1.00 96.56 83 TYR A N 1
ATOM 630 C CA . TYR A 1 83 ? 4.223 2.035 -1.204 1.00 96.56 83 TYR A CA 1
ATOM 631 C C . TYR A 1 83 ? 4.394 2.456 0.257 1.00 96.56 83 TYR A C 1
ATOM 633 O O . TYR A 1 83 ? 4.943 3.527 0.502 1.00 96.56 83 TYR A O 1
ATOM 641 N N . ILE A 1 84 ? 3.992 1.618 1.217 1.00 97.19 84 ILE A N 1
ATOM 642 C CA . ILE A 1 84 ? 4.217 1.867 2.649 1.00 97.19 84 ILE A CA 1
ATOM 643 C C . ILE A 1 84 ? 5.720 1.938 2.945 1.00 97.19 84 ILE A C 1
ATOM 645 O O . ILE A 1 84 ? 6.190 2.934 3.492 1.00 97.19 84 ILE A O 1
ATOM 649 N N . TYR A 1 85 ? 6.489 0.933 2.511 1.00 96.00 85 TYR A N 1
ATOM 650 C CA . TYR A 1 85 ? 7.947 0.925 2.684 1.00 96.00 85 TYR A CA 1
ATOM 651 C C . TYR A 1 85 ? 8.618 2.104 1.980 1.00 96.00 85 TYR A C 1
ATOM 653 O O . TYR A 1 85 ? 9.522 2.721 2.536 1.00 96.00 85 TYR A O 1
ATOM 661 N N . LYS A 1 86 ? 8.131 2.471 0.790 1.00 93.12 86 LYS A N 1
ATOM 662 C CA . LYS A 1 86 ? 8.623 3.651 0.080 1.00 93.12 86 LYS A CA 1
ATOM 663 C C . LYS A 1 86 ? 8.340 4.950 0.838 1.00 93.12 86 LYS A C 1
ATOM 665 O O . LYS A 1 86 ? 9.193 5.832 0.868 1.00 93.12 86 LYS A O 1
ATOM 670 N N . GLY A 1 87 ? 7.167 5.064 1.459 1.00 93.75 87 GLY A N 1
ATOM 671 C CA . GLY A 1 87 ? 6.799 6.206 2.296 1.00 93.75 87 GLY A CA 1
ATOM 672 C C . GLY A 1 87 ? 7.715 6.366 3.511 1.00 93.75 87 GLY A C 1
ATOM 673 O O . GLY A 1 87 ? 8.075 7.490 3.855 1.00 93.75 87 GLY A O 1
ATOM 674 N N . PHE A 1 88 ? 8.174 5.259 4.102 1.00 94.75 88 PHE A N 1
ATOM 675 C CA . PHE A 1 88 ? 9.130 5.298 5.213 1.00 94.75 88 PHE A CA 1
ATOM 676 C C . PHE A 1 88 ? 10.525 5.810 4.831 1.00 94.75 88 PHE A C 1
ATOM 678 O O . PHE A 1 88 ? 11.246 6.272 5.710 1.00 94.75 88 PHE A O 1
ATOM 685 N N . GLU A 1 89 ? 10.916 5.787 3.552 1.00 91.94 89 GLU A N 1
ATOM 686 C CA . GLU A 1 89 ? 12.203 6.356 3.118 1.00 91.94 89 GLU A CA 1
ATOM 687 C C . GLU A 1 89 ? 12.230 7.891 3.191 1.00 91.94 89 GLU A C 1
ATOM 689 O O . GLU A 1 89 ? 13.297 8.487 3.340 1.00 91.94 89 GLU A O 1
ATOM 694 N N . LYS A 1 90 ? 11.068 8.542 3.043 1.00 84.56 90 LYS A N 1
ATOM 695 C CA . LYS A 1 90 ? 10.926 10.005 3.021 1.00 84.56 90 LYS A CA 1
ATOM 696 C C . LYS A 1 90 ? 9.770 10.433 3.933 1.00 84.56 90 LYS A C 1
ATOM 698 O O . LYS A 1 90 ? 8.736 10.881 3.430 1.00 84.56 90 LYS A O 1
ATOM 703 N N . PRO A 1 91 ? 9.920 10.286 5.260 1.00 83.50 91 PRO A N 1
ATOM 704 C CA . PRO A 1 91 ? 8.866 10.645 6.192 1.00 83.50 91 PRO A CA 1
ATOM 705 C C . PRO A 1 91 ? 8.594 12.151 6.130 1.00 83.50 91 PRO A C 1
ATOM 707 O O . PRO A 1 91 ? 9.498 12.975 6.260 1.00 83.50 91 PRO A O 1
ATOM 710 N N . THR A 1 92 ? 7.329 12.510 5.945 1.00 80.56 92 THR A N 1
ATOM 711 C CA . THR A 1 92 ? 6.810 13.862 6.179 1.00 80.56 92 THR A CA 1
ATOM 712 C C . THR A 1 92 ? 6.148 13.929 7.553 1.00 80.56 92 THR A C 1
ATOM 714 O O . THR A 1 92 ? 5.895 12.893 8.177 1.00 80.56 92 THR A O 1
ATOM 717 N N . GLU A 1 93 ? 5.831 15.131 8.030 1.00 83.19 93 GLU A N 1
ATOM 718 C CA . GLU A 1 93 ? 5.180 15.330 9.328 1.00 83.19 93 GLU A CA 1
ATOM 719 C C . GLU A 1 93 ? 3.953 14.412 9.497 1.00 83.19 93 GLU A C 1
ATOM 721 O O . GLU A 1 93 ? 3.101 14.322 8.613 1.00 83.19 93 GLU A O 1
ATOM 726 N N . ASN A 1 94 ? 3.915 13.667 10.606 1.00 79.56 94 ASN A N 1
ATOM 727 C CA . ASN A 1 94 ? 2.880 12.689 10.979 1.00 79.56 94 ASN A CA 1
ATOM 728 C C . ASN A 1 94 ? 2.621 11.521 10.000 1.00 79.56 94 ASN A C 1
ATOM 730 O O . ASN A 1 94 ? 1.829 10.631 10.315 1.00 79.56 94 ASN A O 1
ATOM 734 N N . SER A 1 95 ? 3.318 11.448 8.861 1.00 87.12 95 SER A N 1
ATOM 735 C CA . SER A 1 95 ? 3.128 10.375 7.872 1.00 87.12 95 SER A CA 1
ATOM 736 C C . SER A 1 95 ? 3.524 8.998 8.408 1.00 87.12 95 SER A C 1
ATOM 738 O O . SER A 1 95 ? 2.832 8.019 8.149 1.00 87.12 95 SER A O 1
ATOM 740 N N . SER A 1 96 ? 4.585 8.906 9.214 1.00 92.12 96 SER A N 1
ATOM 741 C CA . SER A 1 96 ? 5.053 7.622 9.746 1.00 92.12 96 SER A CA 1
ATOM 742 C C . SER A 1 96 ? 4.019 6.952 10.650 1.00 92.12 96 SER A C 1
ATOM 744 O O . SER A 1 96 ? 3.841 5.742 10.573 1.00 92.12 96 SER A O 1
ATOM 746 N N . ALA A 1 97 ? 3.302 7.726 11.473 1.00 93.94 97 ALA A N 1
ATOM 747 C CA . ALA A 1 97 ? 2.293 7.185 12.382 1.00 93.94 97 ALA A CA 1
ATOM 748 C C . ALA A 1 97 ? 1.129 6.543 11.612 1.00 93.94 97 ALA A C 1
ATOM 750 O O . ALA A 1 97 ? 0.760 5.401 11.885 1.00 93.94 97 ALA A O 1
ATOM 751 N N . VAL A 1 98 ? 0.596 7.236 10.601 1.00 95.31 98 VAL A N 1
ATOM 752 C CA . VAL A 1 98 ? -0.474 6.688 9.755 1.00 95.31 98 VAL A CA 1
ATOM 753 C C . VAL A 1 98 ? 0.030 5.524 8.897 1.00 95.31 98 VAL A C 1
ATOM 755 O O . VAL A 1 98 ? -0.656 4.512 8.779 1.00 95.31 98 VAL A O 1
ATOM 758 N N . LEU A 1 99 ? 1.255 5.591 8.364 1.00 97.31 99 LEU A N 1
ATOM 759 C CA . LEU A 1 99 ? 1.852 4.490 7.600 1.00 97.31 99 LEU A CA 1
ATOM 760 C C . LEU A 1 99 ? 2.056 3.222 8.442 1.00 97.31 99 LEU A C 1
ATOM 762 O O . LEU A 1 99 ? 1.903 2.124 7.912 1.00 97.31 99 LEU A O 1
ATOM 766 N N . LEU A 1 100 ? 2.3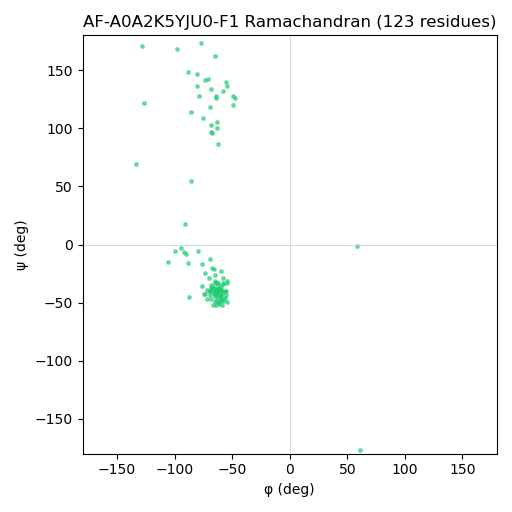39 3.343 9.742 1.00 97.44 100 LEU A N 1
ATOM 767 C CA . LEU A 1 100 ? 2.389 2.194 10.653 1.00 97.44 100 LEU A CA 1
ATOM 768 C C . LEU A 1 100 ? 1.007 1.549 10.845 1.00 97.44 100 LEU A C 1
ATOM 770 O O . LEU A 1 100 ? 0.916 0.323 10.869 1.00 97.44 100 LEU A O 1
ATOM 774 N N . GLN A 1 101 ? -0.072 2.339 10.898 1.00 97.62 101 GLN A N 1
ATOM 775 C CA . GLN A 1 101 ? -1.441 1.801 10.931 1.00 97.62 101 GLN A CA 1
ATOM 776 C C . GLN A 1 101 ? -1.780 1.056 9.633 1.00 97.62 101 GLN A C 1
ATOM 778 O O . GLN A 1 101 ? -2.311 -0.054 9.667 1.00 97.62 101 GLN A O 1
ATOM 783 N N . TRP A 1 102 ? -1.425 1.631 8.479 1.00 98.44 102 TRP A N 1
ATOM 784 C CA . TRP A 1 102 ? -1.561 0.953 7.188 1.00 98.44 102 TRP A CA 1
ATOM 785 C C . TRP A 1 102 ? -0.757 -0.346 7.137 1.00 98.44 102 TRP A C 1
ATOM 787 O O . TRP A 1 102 ? -1.272 -1.363 6.674 1.00 98.44 102 TRP A O 1
ATOM 797 N N . HIS A 1 103 ? 0.480 -0.326 7.639 1.00 98.56 103 HIS A N 1
ATOM 798 C CA . HIS A 1 103 ? 1.346 -1.498 7.700 1.00 98.56 103 HIS A CA 1
ATOM 799 C C . HIS A 1 103 ? 0.716 -2.618 8.528 1.00 98.56 103 HIS A C 1
ATOM 801 O O . HIS A 1 103 ? 0.671 -3.755 8.068 1.00 98.56 103 HIS A O 1
ATOM 807 N N . GLU A 1 104 ? 0.197 -2.309 9.719 1.00 98.38 104 GLU A N 1
ATOM 808 C CA . GLU A 1 104 ? -0.482 -3.278 10.587 1.00 98.38 104 GLU A CA 1
ATOM 809 C C . GLU A 1 104 ? -1.629 -3.985 9.848 1.00 98.38 104 GLU A C 1
ATOM 811 O O . GLU A 1 104 ? -1.688 -5.217 9.820 1.00 98.38 104 GLU A O 1
ATOM 816 N N . LYS A 1 105 ? -2.512 -3.222 9.191 1.00 98.44 105 LYS A N 1
ATOM 817 C CA . LYS A 1 105 ? -3.674 -3.796 8.492 1.00 98.44 105 LYS A CA 1
ATOM 818 C C . LYS A 1 105 ? -3.275 -4.544 7.219 1.00 98.44 105 LYS A C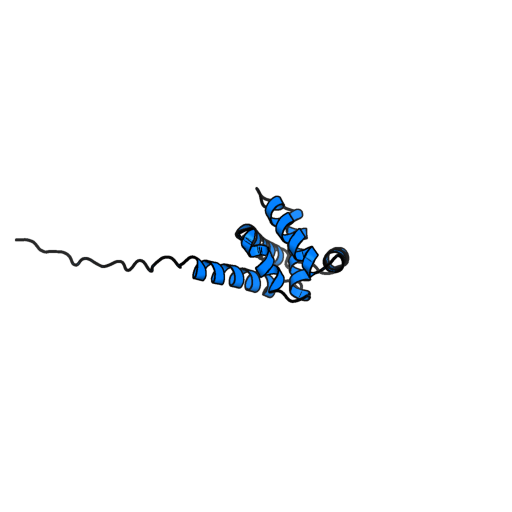 1
ATOM 820 O O . LYS A 1 105 ? -3.798 -5.626 6.960 1.00 98.44 105 LYS A O 1
ATOM 825 N N . ALA A 1 106 ? -2.310 -4.031 6.456 1.00 98.38 106 ALA A N 1
ATOM 826 C CA . ALA A 1 106 ? -1.770 -4.721 5.283 1.00 98.38 106 ALA A CA 1
A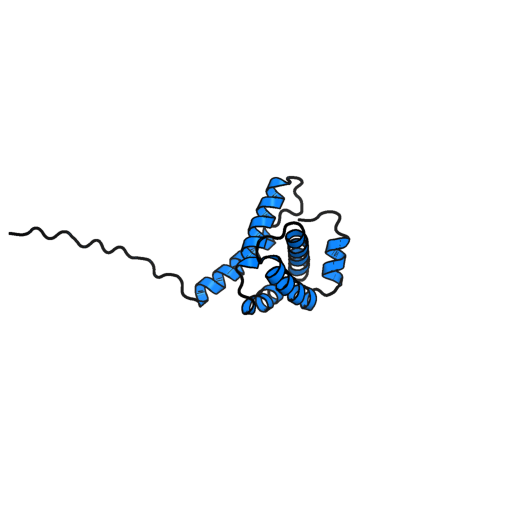TOM 827 C C . ALA A 1 106 ? -1.062 -6.032 5.661 1.00 98.38 106 ALA A C 1
ATOM 829 O O . ALA A 1 106 ? -1.214 -7.029 4.957 1.00 98.38 106 ALA A O 1
ATOM 830 N N . LEU A 1 107 ? -0.342 -6.062 6.786 1.00 98.31 107 LEU A N 1
ATOM 831 C CA . LEU A 1 107 ? 0.287 -7.270 7.317 1.00 98.31 107 LEU A CA 1
ATOM 832 C C . LEU A 1 107 ? -0.758 -8.302 7.754 1.00 98.31 107 LEU A C 1
ATOM 834 O O . LEU A 1 107 ? -0.588 -9.483 7.460 1.00 98.31 107 LEU A O 1
ATOM 838 N N . ALA A 1 108 ? -1.844 -7.874 8.402 1.00 97.94 108 ALA A N 1
ATOM 839 C CA . ALA A 1 108 ? -2.921 -8.776 8.812 1.00 97.94 108 ALA A CA 1
ATOM 840 C C . ALA A 1 108 ? -3.562 -9.510 7.617 1.00 97.94 108 ALA A C 1
ATOM 842 O O . ALA A 1 108 ? -3.885 -10.691 7.726 1.00 97.94 108 ALA A O 1
ATOM 843 N N . VAL A 1 109 ? -3.700 -8.841 6.465 1.00 97.56 109 VAL A N 1
ATOM 844 C CA . VAL A 1 109 ? -4.299 -9.429 5.251 1.00 97.56 109 VAL A CA 1
ATOM 845 C C . VAL A 1 109 ? -3.270 -10.162 4.380 1.00 97.56 109 VAL A C 1
ATOM 847 O O . VAL A 1 109 ? -3.527 -11.263 3.895 1.00 97.56 109 VAL A O 1
ATOM 850 N N . GLY A 1 110 ? -2.102 -9.560 4.149 1.00 96.19 110 GLY A N 1
ATOM 851 C CA . GLY A 1 110 ? -1.077 -10.073 3.232 1.00 96.19 110 GLY A CA 1
ATOM 852 C C . GLY A 1 110 ? -0.075 -11.042 3.864 1.00 96.19 110 GLY A C 1
ATOM 853 O O . GLY A 1 110 ? 0.656 -11.733 3.142 1.00 96.19 110 GLY A O 1
ATOM 854 N N . GLY A 1 111 ? -0.012 -11.086 5.197 1.00 97.50 111 GLY A N 1
ATOM 855 C CA . GLY A 1 111 ? 0.971 -11.844 5.965 1.00 97.50 111 GLY A CA 1
ATOM 856 C C . GLY A 1 111 ? 2.417 -11.405 5.711 1.00 97.50 111 GLY A C 1
ATOM 857 O O . GLY A 1 111 ? 2.699 -10.492 4.929 1.00 97.50 111 GLY A O 1
ATOM 858 N N . LEU A 1 112 ? 3.367 -12.109 6.335 1.00 97.38 112 LEU A N 1
ATOM 859 C CA . LEU A 1 112 ? 4.807 -11.846 6.170 1.00 97.38 112 LEU A CA 1
ATOM 860 C C . LEU A 1 112 ? 5.272 -11.946 4.709 1.00 97.38 112 LEU A C 1
ATOM 862 O O . LEU A 1 112 ? 6.199 -11.249 4.302 1.00 97.38 112 LEU A O 1
ATOM 866 N N . GLY A 1 113 ? 4.604 -12.770 3.896 1.00 96.88 113 GLY A N 1
ATOM 867 C CA . GLY A 1 113 ? 4.910 -12.904 2.472 1.00 96.88 113 GLY A CA 1
ATOM 868 C C . GLY A 1 113 ? 4.808 -11.584 1.702 1.00 96.88 113 GLY A C 1
ATOM 869 O O . GLY A 1 113 ? 5.593 -11.374 0.778 1.00 96.88 113 GLY A O 1
ATOM 870 N N . SER A 1 114 ? 3.895 -10.687 2.092 1.00 97.06 114 SER A N 1
ATOM 871 C CA . SER A 1 114 ? 3.770 -9.366 1.459 1.00 97.06 114 SER A CA 1
ATOM 872 C C . SER A 1 114 ? 5.026 -8.512 1.658 1.00 97.06 114 SER A C 1
ATOM 874 O O . SER A 1 114 ? 5.515 -7.912 0.703 1.00 97.06 114 SER A O 1
ATOM 876 N N . ILE A 1 115 ? 5.618 -8.549 2.857 1.00 97.75 115 ILE A N 1
ATOM 877 C CA . ILE A 1 115 ? 6.876 -7.865 3.188 1.00 97.75 115 ILE A CA 1
ATOM 878 C C . ILE A 1 115 ? 8.047 -8.508 2.447 1.00 97.75 115 ILE A C 1
ATOM 880 O O . ILE A 1 115 ? 8.831 -7.808 1.811 1.00 97.75 115 ILE A O 1
ATOM 884 N N . ILE A 1 116 ? 8.150 -9.842 2.466 1.00 97.69 116 ILE A N 1
ATOM 885 C CA . ILE A 1 116 ? 9.222 -10.563 1.759 1.00 97.69 116 ILE A CA 1
ATOM 886 C C . ILE A 1 116 ? 9.226 -10.171 0.277 1.00 97.69 116 ILE A C 1
ATOM 888 O O . ILE A 1 116 ? 10.280 -9.854 -0.268 1.00 97.69 116 ILE A O 1
ATOM 892 N N . ARG A 1 117 ? 8.050 -10.092 -0.360 1.00 96.44 117 ARG A N 1
ATOM 893 C CA . ARG A 1 117 ? 7.927 -9.663 -1.761 1.00 96.44 117 ARG A CA 1
ATOM 894 C C . ARG A 1 117 ? 8.333 -8.208 -1.998 1.00 96.44 117 ARG A C 1
ATOM 896 O O . ARG A 1 117 ? 8.748 -7.909 -3.116 1.00 96.44 117 ARG A O 1
ATOM 903 N N . VAL A 1 118 ? 8.249 -7.318 -1.005 1.00 96.00 118 VAL A N 1
ATOM 904 C CA . VAL A 1 118 ? 8.868 -5.980 -1.083 1.00 96.00 118 VAL A CA 1
ATOM 905 C C . VAL A 1 118 ? 10.389 -6.113 -1.111 1.00 96.00 118 VAL A C 1
ATOM 907 O O . VAL A 1 118 ? 11.026 -5.599 -2.027 1.00 96.00 118 VAL A O 1
ATOM 910 N N . LEU A 1 119 ? 10.958 -6.847 -0.152 1.00 94.81 119 LEU A N 1
ATOM 911 C CA . LEU A 1 119 ? 12.408 -6.982 0.020 1.00 94.81 119 LEU A CA 1
ATOM 912 C C . LEU A 1 119 ? 13.090 -7.703 -1.153 1.00 94.81 119 LEU A C 1
ATOM 914 O O . LEU A 1 119 ? 14.233 -7.402 -1.484 1.00 94.81 119 LEU A O 1
ATOM 918 N N . THR A 1 120 ? 12.398 -8.635 -1.812 1.00 95.25 120 THR A N 1
ATOM 919 C CA . THR A 1 120 ? 12.948 -9.415 -2.934 1.00 95.25 120 THR A CA 1
ATOM 920 C C . THR A 1 120 ? 12.637 -8.824 -4.315 1.00 95.25 120 THR A C 1
ATOM 922 O O . THR A 1 120 ? 13.042 -9.389 -5.336 1.00 95.25 120 THR A O 1
ATOM 925 N N . ALA A 1 121 ? 11.869 -7.733 -4.405 1.00 90.25 121 ALA A N 1
ATOM 926 C CA . ALA A 1 121 ? 11.441 -7.185 -5.691 1.00 90.25 121 ALA A CA 1
ATOM 927 C C . ALA A 1 121 ? 12.611 -6.563 -6.475 1.00 90.25 121 ALA A C 1
ATOM 929 O O . ALA A 1 121 ? 13.175 -5.549 -6.084 1.00 90.25 121 ALA A O 1
ATOM 930 N N . ARG A 1 122 ? 12.908 -7.105 -7.666 1.00 85.94 122 ARG A N 1
ATOM 931 C CA . ARG A 1 122 ? 13.898 -6.518 -8.599 1.00 85.94 122 ARG A CA 1
ATOM 932 C C . ARG A 1 122 ? 13.399 -5.253 -9.309 1.00 85.94 122 ARG A C 1
ATOM 934 O O . ARG A 1 122 ? 14.197 -4.448 -9.776 1.00 85.94 122 ARG A O 1
ATOM 941 N N . LYS A 1 123 ? 12.078 -5.100 -9.434 1.00 81.56 123 LYS A N 1
ATOM 942 C CA . LYS A 1 123 ? 11.406 -3.903 -9.955 1.00 81.56 123 LYS A CA 1
ATOM 943 C C . LYS A 1 123 ? 10.376 -3.463 -8.924 1.00 81.56 123 LYS A C 1
ATOM 945 O O . LYS A 1 123 ? 9.493 -4.243 -8.575 1.00 81.56 123 LYS A O 1
ATOM 950 N N . THR A 1 124 ? 10.510 -2.233 -8.448 1.00 84.75 124 THR A N 1
ATOM 951 C CA . THR A 1 124 ? 9.644 -1.653 -7.418 1.00 84.75 124 THR A CA 1
ATOM 952 C C . THR A 1 124 ? 9.094 -0.292 -7.853 1.00 84.75 124 THR A C 1
ATOM 954 O O . THR A 1 124 ? 9.483 0.235 -8.908 1.00 84.75 124 THR A O 1
ATOM 957 N N . VAL A 1 125 ? 8.150 0.214 -7.059 1.00 87.00 125 VAL A N 1
ATOM 958 C CA . VAL A 1 125 ? 7.434 1.487 -7.242 1.00 87.00 125 VAL A CA 1
ATOM 959 C C . VAL A 1 125 ? 8.328 2.711 -7.124 1.00 87.00 125 VAL A C 1
ATOM 961 O O . VAL A 1 125 ? 9.478 2.608 -6.647 1.00 87.00 125 VAL A O 1
#

Nearest PDB structures (foldseek):
  1tyq-assembly1_G  TM=9.601E-01  e=6.827E-12  Bos taurus
  6yw7-assembly1_G  TM=9.545E-01  e=1.461E-11  Homo sapiens
  7aqk-assembly1_g  TM=9.623E-01  e=1.629E-11  Mus musculus
  2p9s-assembly1_G  TM=9.651E-01  e=2.962E-11  Bos taurus
  4jd2-assembly1_G  TM=9.025E-01  e=1.055E-11  Bos taurus

Organism: Mandrillus leucophaeus (NCBI:txid9568)

Secondary structure (DSSP, 8-state):
---PPP------PPPPPHHHHHHHHHHHHHHHHHT--TT---HHHHHHHHHHHHHHHHHS-HHHHHHHHHTS-HHHHHHHHHHHHHHHHSPPTTHHHHHHHHHHHHHHHHHHHHHHHHHT-SS--

pLDDT: mean 86.3, std 15.54, range [40.19, 98.56]

Sequence (125 aa):
PSLSPYRQGSSREPAPGPVEARGDMLRAFHAALRNSPVNTKNQAVKERAQGVVLKVLTNFKSSEIEQAVQSLDRNGVDLLMKYIYKGFEKPTENSSAVLLQWHEKALAVGGLGSIIRVLTARKTV

Mean predicted aligned error: 8.49 Å

Solvent-accessible surface area (backbone atoms only — not comparable to full-atom values): 7554 Å² total; per-residue (Å²): 138,86,86,80,76,83,82,79,78,78,79,72,74,74,77,74,51,78,70,54,54,50,54,50,52,56,50,50,48,53,53,46,61,73,67,55,60,50,86,61,86,55,60,71,60,32,52,51,49,48,51,53,38,51,55,49,63,67,68,56,54,81,91,49,48,57,62,59,50,69,73,44,56,76,68,49,38,37,50,50,47,41,51,46,58,54,46,66,77,64,67,51,91,73,40,59,64,51,44,50,55,49,47,54,46,39,38,73,75,45,37,72,63,26,56,51,54,46,77,69,46,92,66,62,111

Radius of gyration: 19.73 Å; Cα contacts (8 Å, |Δi|>4): 97; chains: 1; bounding box: 52×68×28 Å

InterPro domains:
  IPR006789 Actin-related protein 2/3 complex subunit 5 [PF04699] (21-125)
  IPR006789 Actin-related protein 2/3 complex subunit 5 [PIRSF039096] (22-125)
  IPR006789 Actin-related protein 2/3 complex subunit 5 [PTHR12644] (22-125)
  IPR036743 Actin-related protein 2/3 complex subunit 5 superfamily [G3DSA:1.25.40.190] (8-125)
  IPR036743 Actin-related protein 2/3 complex subunit 5 superfamily [SSF69103] (21-125)